Protein AF-A0A9P6PF21-F1 (afdb_monomer)

Mean predicted aligned error: 8.58 Å

Solvent-accessible surface area (backbone atoms only — not comparable to full-atom values): 7909 Å² total; per-residue (Å²): 133,81,82,81,73,76,50,92,82,62,60,53,80,47,77,46,79,41,81,58,42,66,65,64,35,56,51,34,46,68,39,99,76,58,48,41,62,68,61,52,50,55,53,49,51,52,51,50,44,50,53,44,65,74,36,91,65,36,43,72,35,35,31,36,41,38,80,97,49,69,46,73,30,31,67,68,53,80,73,59,48,66,70,49,58,69,64,50,69,79,65,66,54,93,92,49,63,64,68,52,53,56,54,50,55,41,36,53,52,43,47,52,49,55,64,69,69,60,74,69,65,78,60,70,72,74,77,66,87,133

Nearest PDB structures (foldseek):
  7zs9-assembly1_4  TM=8.760E-01  e=2.064E-07  Saccharomyces cerevisiae
  5o85-assembly2_C  TM=8.658E-01  e=1.063E-06  Homo sapiens
  7zsa-assembly1_4  TM=7.989E-01  e=1.918E-06  Saccharomyces cerevisiae
  6o9m-assembly1_4  TM=7.760E-01  e=1.796E-06  Homo sapiens
  8byq-assembly1_5  TM=8.562E-01  e=8.113E-06  Homo sapiens

Secondary structure (DSSP, 8-state):
-------TT---EEEEEEE--HHHHHHHTTSSS---HHHHHHHHHHHHHHHHHH-TT-EEEEEEEETTEEEEEESPPHHHHHHHHHHHHHH--TTS-HHHHHHHHHHHHHHHHHHHS---GGGTTSSS--

Radius of gyration: 18.4 Å; Cα contacts (8 Å, |Δi|>4): 105; chains: 1; bounding box: 53×44×53 Å

Foldseek 3Di:
DPPPPCDLPNAAEAEAEAEPEVVVQVVQCVDPNHDHPVNVLVVVLVVVVVQCVVHVRYYYWYKYDYVPDIDTLPDDDPVVVVVCPVVLVVPDDPPDDSVSSVSSVSSVVVSVVVVVPDDPVVVVVPVDDD

pLDDT: mean 83.94, std 15.1, range [39.0, 98.06]

Structure (mmCIF, N/CA/C/O backbone):
data_AF-A0A9P6PF21-F1
#
_entry.id   AF-A0A9P6PF21-F1
#
loop_
_atom_site.group_PDB
_atom_site.id
_atom_site.type_symbol
_atom_site.label_atom_id
_atom_site.label_alt_id
_atom_site.label_comp_id
_atom_site.label_asym_id
_atom_site.label_entity_id
_atom_site.label_seq_id
_atom_site.pdbx_PDB_ins_code
_atom_site.Cartn_x
_atom_site.Cartn_y
_atom_site.Cartn_z
_atom_site.occupancy
_atom_site.B_iso_or_equiv
_atom_site.auth_seq_id
_atom_site.auth_comp_id
_atom_site.auth_asym_id
_atom_site.auth_atom_id
_atom_site.pdbx_PDB_model_num
ATOM 1 N N . MET A 1 1 ? 6.192 -25.630 28.167 1.00 45.25 1 MET A N 1
ATOM 2 C CA . MET A 1 1 ? 5.654 -24.879 27.015 1.00 45.25 1 MET A CA 1
ATOM 3 C C . MET A 1 1 ? 4.787 -23.776 27.587 1.00 45.25 1 MET A C 1
ATOM 5 O O . MET A 1 1 ? 3.908 -24.094 28.369 1.00 45.25 1 MET A O 1
ATOM 9 N N . LYS A 1 2 ? 5.120 -22.504 27.347 1.00 49.34 2 LYS A N 1
ATOM 10 C CA . LYS A 1 2 ? 4.289 -21.381 27.793 1.00 49.34 2 LYS A CA 1
ATOM 11 C C . LYS A 1 2 ? 3.188 -21.236 26.752 1.00 49.34 2 LYS A C 1
ATOM 13 O O . LYS A 1 2 ? 3.509 -20.935 25.605 1.00 49.34 2 LYS A O 1
ATOM 18 N N . ASP A 1 3 ? 1.950 -21.520 27.132 1.00 52.91 3 ASP A N 1
ATOM 19 C CA . ASP A 1 3 ? 0.803 -21.295 26.263 1.00 52.91 3 ASP A CA 1
ATOM 20 C C . ASP A 1 3 ? 0.771 -19.809 25.911 1.00 52.91 3 ASP A C 1
ATOM 22 O O . ASP A 1 3 ? 0.616 -18.942 26.773 1.00 52.91 3 ASP A O 1
ATOM 26 N N . MET A 1 4 ? 1.020 -19.508 24.638 1.00 59.12 4 MET A N 1
ATOM 27 C CA . MET A 1 4 ? 0.827 -18.177 24.085 1.00 59.12 4 MET A CA 1
ATOM 28 C C . MET A 1 4 ? -0.682 -18.004 23.926 1.00 59.12 4 MET A C 1
ATOM 30 O O . MET A 1 4 ? -1.229 -18.199 22.844 1.00 59.12 4 MET A O 1
ATOM 34 N N . SER A 1 5 ? -1.376 -17.719 25.026 1.00 56.66 5 SER A N 1
ATOM 35 C CA . SER A 1 5 ? -2.753 -17.251 24.960 1.00 56.66 5 SER A CA 1
ATOM 36 C C . SER A 1 5 ? -2.703 -15.869 24.319 1.00 56.66 5 SER A C 1
ATOM 38 O O . SER A 1 5 ? -2.456 -14.883 25.010 1.00 56.66 5 SER A O 1
ATOM 40 N N . THR A 1 6 ? -2.851 -15.792 22.997 1.00 58.00 6 THR A N 1
ATOM 41 C CA . THR A 1 6 ? -3.125 -14.516 22.340 1.00 58.00 6 THR A CA 1
ATOM 42 C C . THR A 1 6 ? -4.444 -14.030 22.912 1.00 58.00 6 THR A C 1
ATOM 44 O O . THR A 1 6 ? -5.485 -14.642 22.652 1.00 58.00 6 THR A O 1
ATOM 47 N N . SER A 1 7 ? -4.398 -13.008 23.761 1.00 62.84 7 SER A N 1
ATOM 48 C CA . SER A 1 7 ? -5.618 -12.430 24.307 1.00 62.84 7 SER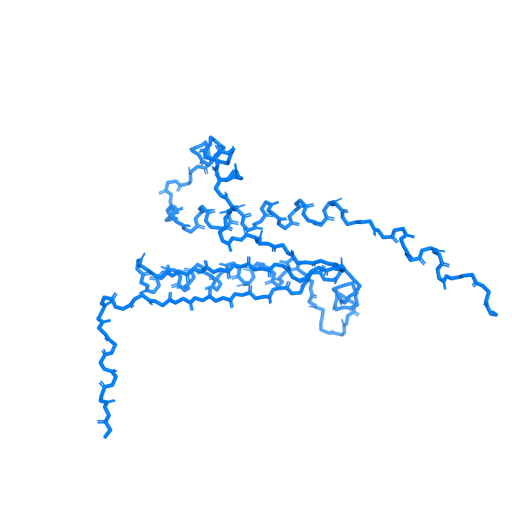 A CA 1
ATOM 49 C C . SER A 1 7 ? -6.433 -11.855 23.140 1.00 62.84 7 SER A C 1
ATOM 51 O O . SER A 1 7 ? -5.865 -11.433 22.125 1.00 62.84 7 SER A O 1
ATOM 53 N N . GLU A 1 8 ? -7.767 -11.862 23.215 1.00 61.81 8 GLU A N 1
ATOM 54 C CA . GLU A 1 8 ? -8.577 -11.224 22.163 1.00 61.81 8 GLU A CA 1
ATOM 55 C C . GLU A 1 8 ? -8.192 -9.740 21.985 1.00 61.81 8 GLU A C 1
ATOM 57 O O . GLU A 1 8 ? -8.220 -9.241 20.857 1.00 61.81 8 GLU A O 1
ATOM 62 N N . ASP A 1 9 ? -7.672 -9.116 23.048 1.00 65.31 9 ASP A N 1
ATOM 63 C CA . ASP A 1 9 ? -7.129 -7.755 23.103 1.00 65.31 9 ASP A CA 1
ATOM 64 C C . ASP A 1 9 ? -5.735 -7.568 22.472 1.00 65.31 9 ASP A C 1
ATOM 66 O O . ASP A 1 9 ? -5.326 -6.427 22.232 1.00 65.31 9 ASP A O 1
ATOM 70 N N . ASP A 1 10 ? -4.996 -8.631 22.138 1.00 78.69 10 ASP A N 1
ATOM 71 C CA . ASP A 1 10 ? -3.666 -8.489 21.537 1.00 78.69 10 ASP A CA 1
ATOM 72 C C . ASP A 1 10 ? -3.790 -7.970 20.092 1.00 78.69 10 ASP A C 1
ATOM 74 O O . ASP A 1 10 ? -4.345 -8.640 19.208 1.00 78.69 10 ASP A O 1
ATOM 78 N N . SER A 1 11 ? -3.272 -6.760 19.847 1.00 83.44 11 SER A N 1
ATOM 79 C CA . SER A 1 11 ? -3.211 -6.145 18.515 1.00 83.44 11 SER A CA 1
ATOM 80 C C . SER A 1 11 ? -2.117 -6.773 17.656 1.00 83.44 11 SER A C 1
ATOM 82 O O . SER A 1 11 ? -0.973 -6.864 18.110 1.00 83.44 11 SER A O 1
ATOM 84 N N . ASN A 1 12 ? -2.405 -7.078 16.388 1.00 92.25 12 ASN A N 1
ATOM 85 C CA . ASN A 1 12 ? -1.376 -7.512 15.441 1.00 92.25 12 ASN A CA 1
ATOM 86 C C . ASN A 1 12 ? -0.804 -6.332 14.651 1.00 92.25 12 ASN A C 1
ATOM 88 O O . ASN A 1 12 ? -1.537 -5.441 14.217 1.00 92.25 12 ASN A O 1
ATOM 92 N N . LEU A 1 13 ? 0.506 -6.359 14.406 1.00 95.25 13 LEU A N 1
ATOM 93 C CA . LEU A 1 13 ? 1.197 -5.409 13.538 1.00 95.25 13 LEU A CA 1
ATOM 94 C C . LEU A 1 13 ? 1.603 -6.096 12.232 1.00 95.25 13 LEU A C 1
ATOM 96 O O . LEU A 1 13 ? 2.359 -7.064 12.252 1.00 95.25 13 LEU A O 1
ATOM 100 N N . LEU A 1 14 ? 1.142 -5.556 11.106 1.00 96.69 14 LEU A N 1
ATOM 101 C CA . LEU A 1 14 ? 1.584 -5.935 9.766 1.00 96.69 14 LEU A CA 1
ATOM 102 C C . LEU A 1 14 ? 2.518 -4.853 9.213 1.00 96.69 14 LEU A C 1
ATOM 104 O O . LEU A 1 14 ? 2.131 -3.690 9.125 1.00 96.69 14 LEU A O 1
ATOM 108 N N . VAL A 1 15 ? 3.733 -5.232 8.820 1.00 97.94 15 VAL A N 1
ATOM 109 C CA . VAL A 1 15 ? 4.695 -4.328 8.173 1.00 97.94 15 VAL A CA 1
ATOM 110 C C . VAL A 1 15 ? 4.906 -4.785 6.735 1.00 97.94 15 VAL A C 1
ATOM 112 O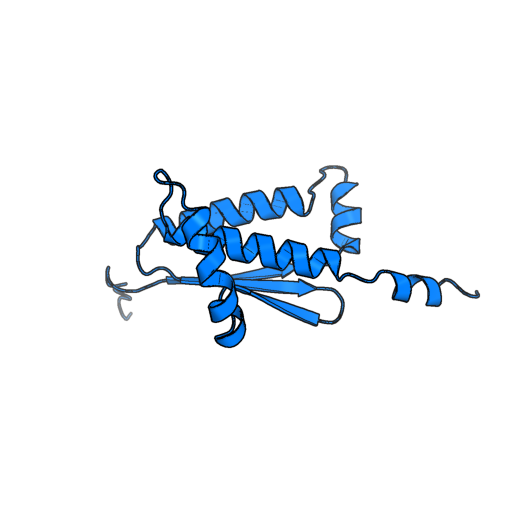 O . VAL A 1 15 ? 5.345 -5.910 6.507 1.00 97.94 15 VAL A O 1
ATOM 115 N N . LEU A 1 16 ? 4.598 -3.919 5.771 1.00 98.06 16 LEU A N 1
ATOM 116 C CA . LEU A 1 16 ? 4.831 -4.149 4.349 1.00 98.06 16 LEU A CA 1
ATOM 117 C C . LEU A 1 16 ? 5.994 -3.284 3.867 1.00 98.06 16 LEU A C 1
ATOM 119 O O . LEU A 1 16 ? 5.962 -2.062 4.007 1.00 98.06 16 LEU A O 1
ATOM 123 N N . ILE A 1 17 ? 6.987 -3.924 3.253 1.00 97.94 17 ILE A N 1
ATOM 124 C CA . ILE A 1 17 ? 8.038 -3.254 2.484 1.00 97.94 17 ILE A CA 1
ATOM 125 C C . ILE A 1 17 ? 7.750 -3.539 1.013 1.00 97.94 17 ILE A C 1
ATOM 127 O O . ILE A 1 17 ? 7.765 -4.692 0.588 1.00 97.94 17 ILE A O 1
ATOM 131 N N . ILE A 1 18 ? 7.431 -2.493 0.262 1.00 97.38 18 ILE A N 1
ATOM 132 C CA . ILE A 1 18 ? 6.979 -2.569 -1.125 1.00 97.38 18 ILE A CA 1
ATOM 133 C C . ILE A 1 18 ? 8.114 -2.065 -2.004 1.00 97.38 18 ILE A C 1
ATOM 135 O O . ILE A 1 18 ? 8.463 -0.889 -1.932 1.00 97.38 18 ILE A O 1
ATOM 139 N N . ASP A 1 19 ? 8.685 -2.936 -2.831 1.00 96.38 19 ASP A N 1
ATOM 140 C CA . ASP A 1 19 ? 9.612 -2.503 -3.876 1.00 96.38 19 ASP A CA 1
ATOM 141 C C . ASP A 1 19 ? 8.851 -1.640 -4.894 1.00 96.38 19 ASP A C 1
ATOM 143 O O . ASP A 1 19 ? 7.825 -2.059 -5.432 1.00 96.38 19 ASP A O 1
ATOM 147 N N . THR A 1 20 ? 9.328 -0.422 -5.136 1.00 96.06 20 THR A N 1
ATOM 148 C CA . THR A 1 20 ? 8.770 0.522 -6.113 1.00 96.06 20 THR A CA 1
ATOM 149 C C . THR A 1 20 ? 9.782 0.887 -7.195 1.00 96.06 20 THR A C 1
ATOM 151 O O . THR A 1 20 ? 9.669 1.943 -7.819 1.00 96.06 20 THR A O 1
ATOM 154 N N . ASN A 1 21 ? 10.772 0.026 -7.441 1.00 93.50 21 ASN A N 1
ATOM 155 C CA . ASN A 1 21 ? 11.738 0.194 -8.515 1.00 93.50 21 ASN A CA 1
ATOM 156 C C . ASN A 1 21 ? 11.043 0.132 -9.895 1.00 93.50 21 ASN A C 1
ATOM 158 O O . ASN A 1 21 ? 10.596 -0.943 -10.313 1.00 93.50 21 ASN A 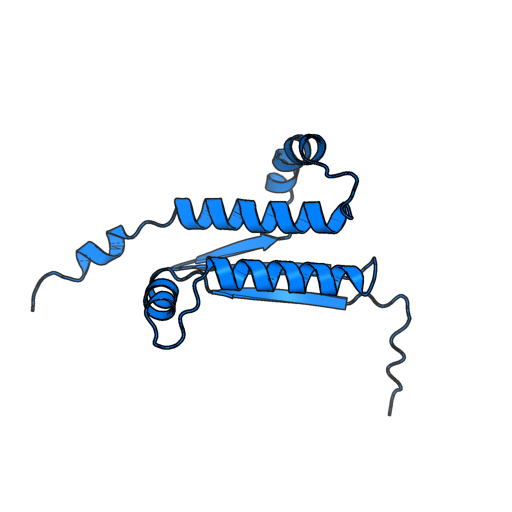O 1
ATOM 162 N N . PRO A 1 22 ? 10.978 1.247 -10.651 1.00 91.25 22 PRO A N 1
ATOM 163 C CA . PRO A 1 22 ? 10.252 1.295 -11.916 1.00 91.25 22 PRO A CA 1
ATOM 164 C C . PRO A 1 22 ? 10.841 0.359 -12.980 1.00 91.25 22 PRO A C 1
ATOM 166 O O . PRO A 1 22 ? 10.111 -0.063 -13.872 1.00 91.25 22 PRO A O 1
ATOM 169 N N . PHE A 1 23 ? 12.125 -0.005 -12.892 1.00 89.62 23 PHE A N 1
ATOM 170 C CA . PHE A 1 23 ? 12.783 -0.881 -13.869 1.00 89.62 23 PHE A CA 1
ATOM 171 C C . PHE A 1 23 ? 12.321 -2.327 -13.723 1.00 89.62 23 PHE A C 1
ATOM 173 O O . PHE A 1 23 ? 11.868 -2.929 -14.695 1.00 89.62 23 PHE A O 1
ATOM 180 N N . VAL A 1 24 ? 12.337 -2.840 -12.491 1.00 93.38 24 VAL A N 1
ATOM 181 C CA . VAL A 1 24 ? 11.859 -4.194 -12.175 1.00 93.38 24 VAL A CA 1
ATOM 182 C C . VAL A 1 24 ? 10.383 -4.327 -12.545 1.00 93.38 24 VAL A C 1
ATOM 184 O O . VAL A 1 24 ? 9.976 -5.296 -13.186 1.00 93.38 24 VAL A O 1
ATOM 187 N N . TRP A 1 25 ? 9.575 -3.315 -12.220 1.00 95.00 25 TRP A N 1
ATOM 188 C CA . TRP A 1 25 ? 8.152 -3.327 -12.547 1.00 95.00 25 TRP A CA 1
ATOM 189 C C . TRP A 1 25 ? 7.861 -3.164 -14.044 1.00 95.00 25 TRP A C 1
ATOM 191 O O . TRP A 1 25 ? 6.894 -3.750 -14.535 1.00 95.00 25 TRP A O 1
ATOM 201 N N . ALA A 1 26 ? 8.696 -2.440 -14.795 1.00 93.50 26 ALA A N 1
ATOM 202 C CA . ALA A 1 26 ? 8.577 -2.348 -16.251 1.00 93.50 26 ALA A CA 1
ATOM 203 C C . ALA A 1 26 ? 8.915 -3.673 -16.954 1.00 93.50 26 ALA A C 1
ATOM 205 O O . ALA A 1 26 ? 8.300 -3.995 -17.973 1.00 93.50 26 ALA A O 1
ATOM 206 N N . GLU A 1 27 ? 9.873 -4.439 -16.428 1.00 94.62 27 GLU A N 1
ATOM 207 C CA . GLU A 1 27 ? 10.188 -5.789 -16.910 1.00 94.62 27 GLU A CA 1
ATOM 208 C C . GLU A 1 27 ? 9.087 -6.786 -16.536 1.00 94.62 27 GLU A C 1
ATOM 210 O O . GLU A 1 27 ? 8.603 -7.517 -17.402 1.00 94.62 27 GLU A O 1
ATOM 215 N N . SER A 1 28 ? 8.615 -6.753 -15.286 1.00 96.00 28 SER A N 1
ATOM 216 C CA . SER A 1 28 ? 7.510 -7.592 -14.798 1.00 96.00 28 SER A CA 1
ATOM 217 C C . SER A 1 28 ? 6.232 -7.406 -15.621 1.00 96.00 28 SER A C 1
ATOM 219 O O . SER A 1 28 ? 5.561 -8.377 -15.974 1.00 96.00 28 SER A O 1
ATOM 221 N N . ALA A 1 29 ? 5.922 -6.171 -16.022 1.00 95.00 29 ALA A N 1
ATOM 222 C CA . ALA A 1 29 ? 4.771 -5.878 -16.875 1.00 95.00 29 ALA A CA 1
ATOM 223 C C . ALA A 1 29 ? 4.879 -6.464 -18.301 1.00 95.00 29 ALA A C 1
ATOM 225 O O . ALA A 1 29 ? 3.866 -6.563 -18.991 1.00 95.00 29 ALA A O 1
ATOM 226 N N . LYS A 1 30 ? 6.080 -6.851 -18.753 1.00 95.44 30 LYS A N 1
ATOM 227 C CA . LYS A 1 30 ? 6.345 -7.441 -20.081 1.00 95.44 30 LYS A CA 1
ATOM 228 C C . LYS A 1 30 ? 6.611 -8.950 -20.030 1.00 95.44 30 LYS A C 1
ATOM 230 O O . LYS A 1 30 ? 6.878 -9.550 -21.070 1.00 95.44 30 LYS A O 1
ATOM 235 N N . ALA A 1 31 ? 6.586 -9.555 -18.845 1.00 95.38 31 ALA A N 1
ATOM 236 C CA . ALA A 1 31 ? 6.832 -10.980 -18.670 1.00 95.38 31 ALA A CA 1
ATOM 237 C C . ALA A 1 31 ? 5.723 -11.839 -19.307 1.00 95.38 31 ALA A C 1
ATOM 239 O O . ALA A 1 31 ? 4.629 -11.363 -19.604 1.00 95.38 31 ALA A O 1
ATOM 240 N N . ALA A 1 32 ? 5.994 -13.139 -19.479 1.00 96.12 32 ALA A N 1
ATOM 241 C CA . ALA A 1 32 ? 5.020 -14.091 -20.0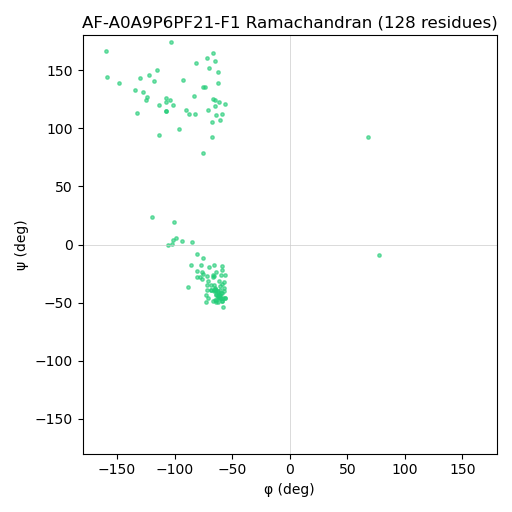25 1.00 96.12 32 ALA A CA 1
ATOM 242 C C . ALA A 1 32 ? 3.726 -14.167 -19.192 1.00 96.12 32 ALA A C 1
ATOM 244 O O . ALA A 1 32 ? 2.643 -14.346 -19.744 1.00 96.12 32 ALA A O 1
ATOM 245 N N . VAL A 1 33 ? 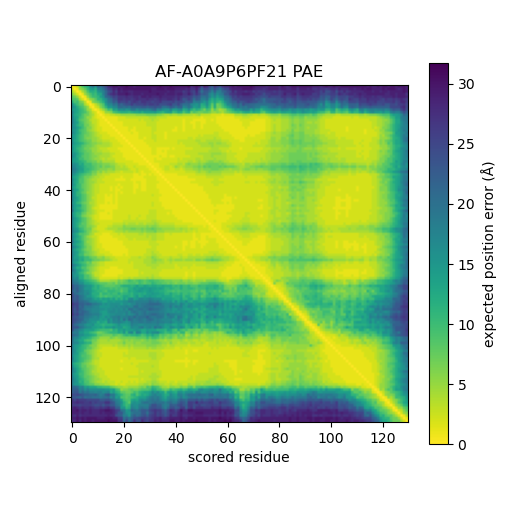3.848 -14.005 -17.870 1.00 95.25 33 VAL A N 1
ATOM 246 C CA . VAL A 1 33 ? 2.729 -13.771 -16.951 1.00 95.25 33 VAL A CA 1
ATOM 247 C C . VAL A 1 33 ? 2.903 -12.355 -16.397 1.00 95.25 33 VAL A C 1
ATOM 249 O O . VAL A 1 33 ? 3.681 -12.171 -15.460 1.00 95.25 33 VAL A O 1
ATOM 252 N N . PRO A 1 34 ? 2.268 -11.344 -17.009 1.00 94.69 34 PRO A N 1
ATOM 253 C CA . PRO A 1 34 ? 2.520 -9.956 -16.661 1.00 94.69 34 PRO A CA 1
ATOM 254 C C . PRO A 1 34 ? 1.895 -9.605 -15.310 1.00 94.69 34 PRO A C 1
ATOM 256 O O . PRO A 1 34 ? 0.735 -9.922 -15.043 1.00 94.69 34 PRO A O 1
ATOM 259 N N . LEU A 1 35 ? 2.655 -8.892 -14.482 1.00 96.31 35 LEU A N 1
ATOM 260 C CA . LEU A 1 35 ? 2.154 -8.260 -13.264 1.00 96.31 35 LEU A CA 1
ATOM 261 C C . LEU A 1 35 ? 2.662 -6.822 -13.215 1.00 96.31 35 LEU A C 1
ATOM 263 O O . LEU A 1 35 ? 3.866 -6.583 -13.092 1.00 96.31 35 LEU A O 1
ATOM 267 N N . SER A 1 36 ? 1.738 -5.870 -13.324 1.00 96.19 36 SER A N 1
ATOM 268 C CA . SER A 1 36 ? 2.050 -4.451 -13.188 1.00 96.19 36 SER A CA 1
ATOM 269 C C . SER A 1 36 ? 2.124 -4.048 -11.712 1.00 96.19 36 SER A C 1
ATOM 271 O O . SER A 1 36 ? 1.499 -4.675 -10.852 1.00 96.19 36 SER A O 1
ATOM 273 N N . LEU A 1 37 ? 2.856 -2.968 -11.416 1.00 94.81 37 LEU A N 1
ATOM 274 C CA . LEU A 1 37 ? 2.895 -2.401 -10.065 1.00 94.81 37 LEU A CA 1
ATOM 275 C C . LEU A 1 37 ? 1.490 -1.994 -9.593 1.00 94.81 37 LEU A C 1
ATOM 277 O O . LEU A 1 37 ? 1.122 -2.257 -8.457 1.00 94.81 37 LEU A O 1
ATOM 281 N N . ASP A 1 38 ? 0.687 -1.394 -10.471 1.00 94.94 38 ASP A N 1
ATOM 282 C CA . ASP A 1 38 ? -0.683 -0.962 -10.176 1.00 94.94 38 ASP A CA 1
ATOM 283 C C . ASP A 1 38 ? -1.592 -2.146 -9.786 1.00 94.94 38 ASP A C 1
ATOM 285 O O . ASP A 1 38 ? -2.294 -2.087 -8.774 1.00 94.94 38 ASP A O 1
ATOM 289 N N . ASP A 1 39 ? -1.510 -3.272 -10.501 1.00 96.25 39 ASP A N 1
ATOM 290 C CA . ASP A 1 39 ? -2.275 -4.479 -10.161 1.00 96.25 39 ASP A CA 1
ATOM 291 C C . ASP A 1 39 ? -1.805 -5.126 -8.856 1.00 96.25 39 ASP A C 1
ATOM 293 O O . ASP A 1 39 ? -2.631 -5.569 -8.050 1.00 96.25 39 ASP A O 1
ATOM 297 N N . ALA A 1 40 ? -0.492 -5.156 -8.617 1.00 96.88 40 ALA A N 1
ATOM 298 C CA . ALA A 1 40 ? 0.064 -5.638 -7.358 1.00 96.88 40 ALA A CA 1
ATOM 299 C C . ALA A 1 40 ? -0.391 -4.762 -6.179 1.00 96.88 40 ALA A C 1
ATOM 301 O O . ALA A 1 40 ? -0.835 -5.278 -5.151 1.00 96.88 40 ALA A O 1
ATOM 302 N N . LEU A 1 41 ? -0.362 -3.436 -6.338 1.00 96.12 41 LEU A N 1
ATOM 303 C CA . LEU A 1 41 ? -0.809 -2.484 -5.323 1.00 96.12 41 LEU A CA 1
ATOM 304 C C . LEU A 1 41 ? -2.300 -2.635 -5.010 1.00 96.12 41 LEU A C 1
ATOM 306 O O . LEU A 1 41 ? -2.664 -2.632 -3.835 1.00 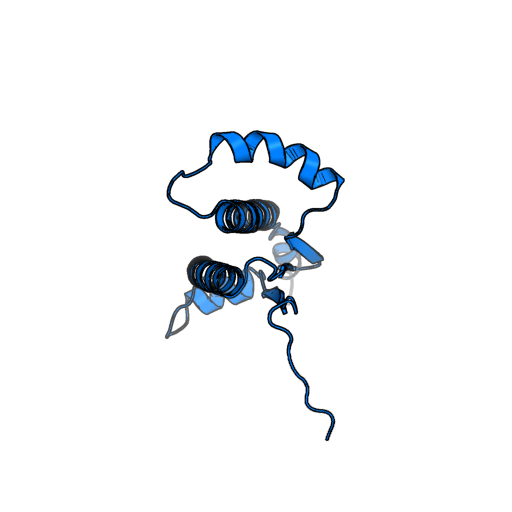96.12 41 LEU A O 1
ATOM 310 N N . ARG A 1 42 ? -3.168 -2.838 -6.011 1.00 96.19 42 ARG A N 1
ATOM 311 C CA . ARG A 1 42 ? -4.598 -3.117 -5.771 1.00 96.19 42 ARG A CA 1
ATOM 312 C C . ARG A 1 42 ? -4.799 -4.333 -4.870 1.00 96.19 42 ARG A C 1
ATOM 314 O O . ARG A 1 42 ? -5.579 -4.273 -3.920 1.00 96.19 42 ARG A O 1
ATOM 321 N N . GLN A 1 43 ? -4.080 -5.420 -5.141 1.00 97.50 43 GLN A N 1
ATOM 322 C CA . GLN A 1 43 ? -4.155 -6.641 -4.335 1.00 97.50 43 GLN A CA 1
ATOM 323 C C . GLN A 1 43 ? -3.616 -6.418 -2.917 1.00 97.50 43 GLN A C 1
ATOM 325 O O . GLN A 1 43 ? -4.232 -6.864 -1.948 1.00 97.50 43 GLN A O 1
ATOM 330 N N . LEU A 1 44 ? -2.521 -5.666 -2.776 1.00 97.31 44 LEU A N 1
ATOM 331 C CA . LEU A 1 44 ? -1.973 -5.297 -1.471 1.00 97.31 44 LEU A CA 1
ATOM 332 C C . LEU A 1 44 ? -2.945 -4.445 -0.650 1.00 97.31 44 LEU A C 1
ATOM 334 O O . LEU A 1 44 ? -3.086 -4.680 0.546 1.00 97.31 44 LEU A O 1
ATOM 338 N N . LEU A 1 45 ? -3.656 -3.498 -1.264 1.00 96.00 45 LEU A N 1
ATOM 339 C CA . LEU A 1 45 ? -4.663 -2.689 -0.569 1.00 96.00 45 LEU A CA 1
ATOM 340 C C . LEU A 1 45 ? -5.840 -3.540 -0.075 1.00 96.00 45 LEU A C 1
ATOM 342 O O . LEU A 1 45 ? -6.310 -3.348 1.048 1.00 96.00 45 LEU A O 1
ATOM 346 N N . ILE A 1 46 ? -6.283 -4.525 -0.865 1.00 96.00 46 ILE A N 1
ATOM 347 C CA . ILE A 1 46 ? -7.293 -5.502 -0.428 1.00 96.00 46 ILE A CA 1
ATOM 348 C C . ILE A 1 46 ? -6.771 -6.302 0.772 1.00 96.00 46 ILE A C 1
ATOM 350 O O . ILE A 1 46 ? -7.477 -6.439 1.770 1.00 96.00 46 ILE A O 1
ATOM 354 N N . PHE A 1 47 ? -5.529 -6.784 0.705 1.00 97.44 47 PHE A N 1
ATOM 355 C CA . PHE A 1 47 ? -4.893 -7.525 1.794 1.00 97.44 47 PHE A CA 1
ATOM 356 C C . PHE A 1 47 ? -4.758 -6.691 3.080 1.00 97.44 47 PHE A C 1
ATOM 358 O O . PHE A 1 47 ? -5.089 -7.171 4.164 1.00 97.44 47 PHE A O 1
ATOM 365 N N . ILE A 1 48 ? -4.348 -5.426 2.967 1.00 96.69 48 ILE A N 1
ATOM 366 C CA . ILE A 1 48 ? -4.270 -4.474 4.084 1.00 96.69 48 ILE A CA 1
ATOM 367 C C . ILE A 1 48 ? -5.644 -4.288 4.729 1.00 96.69 48 ILE A C 1
ATOM 369 O O . ILE A 1 48 ? -5.770 -4.396 5.949 1.00 96.69 48 ILE A O 1
ATOM 373 N N . ASN A 1 49 ? -6.682 -4.057 3.925 1.00 94.56 49 ASN A N 1
ATOM 374 C CA . ASN A 1 49 ? -8.040 -3.886 4.437 1.00 94.56 49 ASN A CA 1
ATOM 375 C C . ASN A 1 49 ? -8.562 -5.166 5.099 1.00 94.56 49 ASN A C 1
ATOM 377 O O . ASN A 1 49 ? -9.199 -5.087 6.146 1.00 94.56 49 ASN A O 1
ATOM 381 N N . ALA A 1 50 ? -8.238 -6.342 4.555 1.00 95.38 50 ALA A N 1
ATOM 382 C CA . ALA A 1 50 ? -8.567 -7.617 5.182 1.00 95.38 50 ALA A CA 1
ATOM 383 C C . ALA A 1 50 ? -7.875 -7.770 6.547 1.00 95.38 50 ALA A C 1
ATOM 385 O O . ALA A 1 50 ? -8.532 -8.120 7.524 1.00 95.38 50 ALA A O 1
ATOM 386 N N . HIS A 1 51 ? -6.583 -7.434 6.654 1.00 94.88 51 HIS A N 1
ATOM 387 C CA . HIS A 1 51 ? -5.856 -7.445 7.931 1.00 94.88 51 HIS A CA 1
ATOM 388 C C . HIS A 1 51 ? -6.479 -6.493 8.955 1.00 94.88 51 HIS A C 1
ATOM 390 O O . HIS A 1 51 ? -6.702 -6.880 10.102 1.00 94.88 51 HIS A O 1
ATOM 396 N N . LEU A 1 52 ? -6.809 -5.265 8.552 1.00 93.62 52 LEU A N 1
ATOM 397 C CA . LEU A 1 52 ? -7.467 -4.291 9.427 1.00 93.62 52 LEU A CA 1
ATOM 398 C C . LEU A 1 52 ? -8.896 -4.718 9.817 1.00 93.62 52 LEU A C 1
ATOM 400 O O . LEU A 1 52 ? -9.375 -4.330 10.878 1.00 93.62 52 LEU A O 1
ATOM 404 N N . ALA A 1 53 ? -9.574 -5.522 8.992 1.00 92.44 53 ALA A N 1
ATOM 405 C CA . ALA A 1 53 ? -10.903 -6.056 9.289 1.00 92.44 53 ALA A CA 1
ATOM 406 C C . ALA A 1 53 ? -10.891 -7.193 10.321 1.00 92.44 53 ALA A C 1
ATOM 408 O O . ALA A 1 53 ? -11.896 -7.391 11.001 1.00 92.44 53 ALA A O 1
ATOM 409 N N . LEU A 1 54 ? -9.778 -7.925 10.463 1.00 91.12 54 LEU A N 1
ATOM 410 C CA . LEU A 1 54 ? -9.682 -9.051 11.401 1.00 91.12 54 LEU A CA 1
ATOM 411 C C . LEU A 1 54 ? -9.822 -8.617 12.865 1.00 91.12 54 LEU A C 1
ATOM 413 O O . LEU A 1 54 ? -10.441 -9.329 13.652 1.00 91.12 54 LEU A O 1
ATOM 417 N N . LYS A 1 55 ? -9.243 -7.471 13.239 1.00 89.62 55 LYS A N 1
ATOM 418 C CA . LYS A 1 55 ? -9.385 -6.878 14.576 1.00 89.62 55 LYS A CA 1
ATOM 419 C C . LYS A 1 55 ? -9.320 -5.358 14.493 1.00 89.62 55 LYS A C 1
ATOM 421 O O . LYS A 1 55 ? -8.445 -4.808 13.832 1.00 89.62 55 LYS A O 1
ATOM 426 N N . TYR A 1 56 ? -10.178 -4.678 15.252 1.00 86.19 56 TYR A N 1
ATOM 427 C CA . TYR A 1 56 ? -10.270 -3.211 15.261 1.00 86.19 56 TYR A CA 1
ATOM 428 C C . TYR A 1 56 ? -8.968 -2.505 15.678 1.00 86.19 56 TYR A C 1
ATOM 430 O O . TYR A 1 56 ? -8.749 -1.352 15.310 1.00 86.19 56 TYR A O 1
ATOM 438 N N . ASN A 1 57 ? -8.116 -3.175 16.460 1.00 88.69 57 ASN A N 1
ATOM 439 C CA . ASN A 1 57 ? -6.842 -2.648 16.941 1.00 88.69 57 ASN A CA 1
ATOM 440 C C . ASN A 1 57 ? -5.636 -3.129 16.116 1.00 88.69 57 ASN A C 1
ATOM 442 O O . ASN A 1 57 ? -4.502 -2.813 16.485 1.00 88.69 57 ASN A O 1
ATOM 446 N N . ASN A 1 58 ? -5.849 -3.863 15.015 1.00 93.00 58 ASN A N 1
ATOM 447 C CA . ASN A 1 58 ? -4.768 -4.238 14.111 1.00 93.00 58 ASN A CA 1
ATOM 448 C C . ASN A 1 58 ? -4.123 -2.993 13.501 1.00 93.00 58 ASN A C 1
ATOM 450 O O . ASN A 1 58 ? -4.785 -2.025 13.123 1.00 93.00 58 ASN A O 1
ATOM 454 N N . LYS A 1 59 ? -2.798 -3.033 13.403 1.00 93.81 59 LYS A N 1
ATOM 455 C CA . LYS A 1 59 ? -1.966 -1.937 12.911 1.00 93.81 59 LYS A CA 1
ATOM 456 C C . LYS A 1 59 ? -1.269 -2.355 11.629 1.00 93.81 59 LYS A C 1
ATOM 458 O O . LYS A 1 59 ? -0.944 -3.529 11.437 1.00 93.81 59 LYS A O 1
ATOM 463 N N . VAL A 1 60 ? -1.017 -1.369 10.778 1.00 96.44 60 VAL A N 1
ATOM 464 C CA . VAL A 1 60 ? -0.295 -1.529 9.517 1.00 96.44 60 VAL A CA 1
ATOM 465 C C . VAL A 1 60 ? 0.802 -0.478 9.438 1.00 96.44 60 VAL A C 1
ATOM 467 O O . VAL A 1 60 ? 0.612 0.655 9.876 1.00 96.44 60 VAL A O 1
ATOM 470 N N . VAL A 1 61 ? 1.938 -0.861 8.873 1.00 97.31 61 VAL A N 1
ATOM 471 C CA . VAL A 1 61 ? 3.007 0.032 8.425 1.00 97.31 61 VAL A CA 1
ATOM 472 C C . VAL A 1 61 ? 3.312 -0.334 6.978 1.00 97.31 61 VAL A C 1
ATOM 474 O O . VAL A 1 61 ? 3.487 -1.510 6.672 1.00 97.31 61 VAL A O 1
ATOM 477 N N . ALA A 1 62 ? 3.370 0.656 6.094 1.00 98.00 62 ALA A N 1
ATOM 478 C CA . ALA A 1 62 ? 3.705 0.473 4.688 1.00 98.00 62 ALA A CA 1
ATOM 479 C C . ALA A 1 62 ? 4.885 1.378 4.324 1.00 98.00 62 ALA A C 1
ATOM 481 O O . ALA A 1 62 ? 4.836 2.596 4.514 1.00 98.00 62 ALA A O 1
ATOM 482 N N . ILE A 1 63 ? 5.947 0.776 3.803 1.00 98.00 63 ILE A N 1
ATOM 483 C CA . ILE A 1 63 ? 7.198 1.443 3.443 1.00 98.00 63 ILE A CA 1
ATOM 484 C C . ILE A 1 63 ? 7.475 1.139 1.977 1.00 98.00 63 ILE A C 1
ATOM 486 O O . ILE A 1 63 ? 7.507 -0.023 1.583 1.00 98.00 63 ILE A O 1
ATOM 490 N N . ALA A 1 64 ? 7.694 2.172 1.171 1.00 97.25 64 ALA A N 1
ATOM 491 C CA . ALA A 1 64 ? 8.214 2.013 -0.177 1.00 97.25 64 ALA A CA 1
ATOM 492 C C . ALA A 1 64 ? 9.739 1.904 -0.130 1.00 97.25 64 ALA A C 1
ATOM 494 O O . ALA A 1 64 ? 10.404 2.774 0.436 1.00 97.25 64 ALA A O 1
ATOM 495 N N . SER A 1 65 ? 10.281 0.865 -0.756 1.00 96.62 65 SER A N 1
ATOM 496 C CA . SER A 1 65 ? 11.690 0.746 -1.113 1.00 96.62 65 SER A CA 1
ATOM 497 C C . SER A 1 65 ? 11.834 1.196 -2.564 1.00 96.62 65 SER A C 1
ATOM 499 O O . SER A 1 65 ? 11.476 0.468 -3.484 1.00 96.62 65 SER A O 1
ATOM 501 N N . HIS A 1 66 ? 12.267 2.438 -2.761 1.00 94.56 66 HIS A N 1
ATOM 502 C CA . HIS A 1 66 ? 12.396 3.055 -4.075 1.00 94.56 66 HIS A CA 1
ATOM 503 C C . HIS A 1 66 ? 13.863 3.099 -4.518 1.00 94.56 66 HIS A C 1
ATOM 505 O O . HIS A 1 66 ? 14.785 2.782 -3.762 1.00 94.56 66 HIS A O 1
ATOM 511 N N . VAL A 1 67 ? 14.109 3.529 -5.754 1.00 91.12 67 VAL A N 1
ATOM 512 C CA . VAL A 1 67 ? 15.475 3.700 -6.251 1.00 91.12 67 VAL A CA 1
ATOM 513 C C . VAL A 1 67 ? 16.178 4.802 -5.452 1.00 91.12 67 VAL A C 1
ATOM 515 O O . VAL A 1 67 ? 15.746 5.954 -5.413 1.00 91.12 67 VAL A O 1
ATOM 518 N N . GLY A 1 68 ? 17.265 4.426 -4.777 1.00 88.12 68 GLY A N 1
ATOM 519 C CA . GLY A 1 68 ? 18.129 5.337 -4.024 1.00 88.12 68 GLY A CA 1
ATOM 520 C C . GLY A 1 68 ? 17.605 5.782 -2.655 1.00 88.12 68 GLY A C 1
ATOM 521 O O . GLY A 1 68 ? 18.364 6.392 -1.906 1.00 88.12 68 GLY A O 1
ATOM 522 N N . HIS A 1 69 ? 16.356 5.481 -2.291 1.00 92.44 69 HIS A N 1
ATOM 523 C CA . HIS A 1 69 ? 15.799 5.864 -0.992 1.00 92.44 69 HIS A CA 1
ATOM 524 C C . HIS A 1 69 ? 14.584 5.015 -0.596 1.00 92.44 69 HIS A C 1
ATOM 526 O O . HIS A 1 69 ? 14.007 4.293 -1.400 1.00 92.44 69 HIS A O 1
ATOM 532 N N . SER A 1 70 ? 14.176 5.093 0.671 1.00 94.31 70 SER A N 1
ATOM 533 C CA . SER A 1 70 ? 12.926 4.496 1.155 1.00 94.31 70 SER A CA 1
ATOM 534 C C . SER A 1 70 ? 12.043 5.564 1.786 1.00 94.31 70 SER A C 1
ATOM 536 O O . SER A 1 70 ? 12.552 6.510 2.389 1.00 94.31 70 SER A O 1
ATOM 538 N N . LYS A 1 71 ? 10.724 5.426 1.645 1.00 94.12 71 LYS A N 1
ATOM 539 C CA . LYS A 1 71 ? 9.742 6.423 2.098 1.00 94.12 71 LYS A CA 1
ATOM 540 C C . LYS A 1 71 ? 8.603 5.719 2.823 1.00 94.12 71 LYS A C 1
ATOM 542 O O . LYS A 1 71 ? 8.066 4.727 2.331 1.00 94.12 71 LYS A O 1
ATOM 547 N N . PHE A 1 72 ? 8.221 6.226 3.992 1.00 95.94 72 PHE A N 1
ATOM 548 C CA . PHE A 1 72 ? 6.994 5.775 4.642 1.00 95.94 72 PHE A CA 1
ATOM 549 C C . PHE A 1 72 ? 5.795 6.203 3.792 1.00 95.94 72 PHE A C 1
ATOM 551 O O . PHE A 1 72 ? 5.629 7.381 3.461 1.00 95.94 72 PHE A O 1
ATOM 558 N N . LEU A 1 73 ? 4.974 5.220 3.436 1.00 95.75 73 LEU A N 1
ATOM 559 C CA . LEU A 1 73 ? 3.664 5.428 2.825 1.00 95.75 73 LEU A CA 1
ATOM 560 C C . LEU A 1 73 ? 2.601 5.575 3.917 1.00 95.75 73 LEU A C 1
ATOM 562 O O . LEU A 1 73 ? 1.676 6.367 3.778 1.00 95.75 73 LEU A O 1
ATOM 566 N N . TYR A 1 74 ? 2.761 4.819 5.008 1.00 96.06 74 TYR A N 1
ATOM 567 C CA . TYR A 1 74 ? 1.940 4.888 6.211 1.00 96.06 74 TYR A CA 1
ATOM 568 C C . TYR A 1 74 ? 2.697 4.294 7.421 1.00 96.06 74 TYR A C 1
ATOM 570 O O . TYR A 1 74 ? 3.377 3.277 7.253 1.00 96.06 74 TYR A O 1
ATOM 578 N N . PRO A 1 75 ? 2.555 4.834 8.648 1.00 93.88 75 PRO A N 1
ATOM 579 C CA . PRO A 1 75 ? 1.851 6.071 8.990 1.00 93.88 75 PRO A CA 1
ATOM 580 C C . PRO A 1 75 ? 2.618 7.315 8.523 1.00 93.88 75 PRO A C 1
ATOM 582 O O . PRO A 1 75 ? 3.818 7.257 8.263 1.00 93.88 75 PRO A O 1
ATOM 585 N N . LEU A 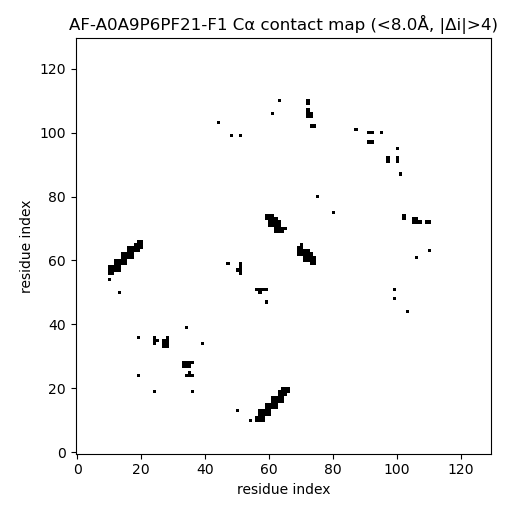1 76 ? 1.913 8.442 8.423 1.00 86.31 76 LEU A N 1
ATOM 586 C CA . LEU A 1 76 ? 2.529 9.741 8.149 1.00 86.31 76 LEU A CA 1
ATOM 587 C C . LEU A 1 76 ? 3.339 10.236 9.348 1.00 86.31 76 LEU A C 1
ATOM 589 O O . LEU A 1 76 ? 3.007 9.947 10.503 1.00 86.31 76 LEU A O 1
ATOM 593 N N . SER A 1 77 ? 4.364 11.045 9.079 1.00 84.06 77 SER A N 1
ATOM 594 C CA . SER A 1 77 ? 4.998 11.827 10.140 1.00 84.06 77 SER A CA 1
ATOM 595 C C . SER A 1 77 ? 4.013 12.853 10.722 1.00 84.06 77 SER A C 1
ATOM 597 O O . SER A 1 77 ? 3.038 13.249 10.078 1.00 84.06 77 SER A O 1
ATOM 599 N N . ASN A 1 78 ? 4.268 13.313 11.950 1.00 76.94 78 ASN A N 1
ATOM 600 C CA . ASN A 1 78 ? 3.389 14.269 12.638 1.00 76.94 78 ASN A CA 1
ATOM 601 C C . ASN A 1 78 ? 3.177 15.577 11.852 1.00 76.94 78 ASN A C 1
ATOM 603 O O . ASN A 1 78 ? 2.105 16.173 11.941 1.00 76.94 78 ASN A O 1
ATOM 607 N N . GLU A 1 79 ? 4.181 16.018 11.091 1.00 76.12 79 GLU A N 1
ATOM 608 C CA . GLU A 1 79 ? 4.102 17.215 10.248 1.00 76.12 79 GLU A CA 1
ATOM 609 C C . GLU A 1 79 ? 3.216 16.974 9.014 1.00 76.12 79 GLU A C 1
ATOM 611 O O . GLU A 1 79 ? 2.339 17.778 8.705 1.00 76.12 79 GLU A O 1
ATOM 616 N N . GLU A 1 80 ? 3.368 15.825 8.352 1.00 77.44 80 GLU A N 1
ATOM 617 C CA . GLU A 1 80 ? 2.582 15.459 7.165 1.00 77.44 80 GLU A CA 1
ATOM 618 C C . GLU A 1 80 ? 1.104 15.211 7.508 1.00 77.44 80 GLU A C 1
ATOM 620 O O . GLU A 1 80 ? 0.211 15.656 6.783 1.00 77.44 80 GLU A O 1
ATOM 625 N N . ALA A 1 81 ? 0.834 14.580 8.656 1.00 73.19 81 ALA A N 1
ATOM 626 C CA . ALA A 1 81 ? -0.521 14.276 9.116 1.00 73.19 81 ALA A CA 1
ATOM 627 C C . ALA A 1 81 ? -1.386 15.534 9.333 1.00 73.19 81 ALA A C 1
ATOM 629 O O . ALA A 1 81 ? -2.604 15.500 9.139 1.00 73.19 81 ALA A O 1
ATOM 630 N N . ARG A 1 82 ? -0.776 16.665 9.717 1.00 71.44 82 ARG A N 1
ATOM 631 C CA . ARG A 1 82 ? -1.491 17.936 9.940 1.00 71.44 82 ARG A CA 1
ATOM 632 C C . ARG A 1 82 ? -2.082 18.506 8.652 1.00 71.44 82 ARG A C 1
ATOM 634 O O . ARG A 1 82 ? -3.182 19.053 8.688 1.00 71.44 82 ARG A O 1
ATOM 641 N N . ASN A 1 83 ? -1.404 18.320 7.522 1.00 69.00 83 ASN A N 1
ATOM 642 C CA . ASN A 1 83 ? -1.838 18.842 6.225 1.00 69.00 83 ASN A CA 1
ATOM 643 C C . ASN A 1 83 ? -2.920 17.967 5.566 1.00 69.00 83 ASN A C 1
ATOM 645 O O . ASN A 1 83 ? -3.765 18.475 4.829 1.00 69.00 83 ASN A O 1
ATOM 649 N N . THR A 1 84 ? -2.947 16.662 5.856 1.00 66.81 84 THR A N 1
ATOM 650 C CA . THR A 1 84 ? -3.856 15.692 5.212 1.00 66.81 84 THR A CA 1
ATOM 651 C C . THR A 1 84 ? -5.241 15.577 5.855 1.00 66.81 84 THR A C 1
ATOM 653 O O . THR A 1 84 ? -6.176 15.077 5.230 1.00 66.81 84 THR A O 1
ATOM 656 N N . ASN A 1 85 ? -5.417 16.042 7.096 1.00 64.38 85 ASN A N 1
ATOM 657 C CA . ASN A 1 85 ? -6.685 15.874 7.819 1.00 64.38 85 ASN A CA 1
ATOM 658 C C . ASN A 1 85 ? -7.856 16.665 7.203 1.00 64.38 85 ASN A C 1
ATOM 660 O O . ASN A 1 85 ? -9.004 16.238 7.310 1.00 64.38 85 ASN A O 1
ATOM 664 N N . SER A 1 86 ? -7.579 17.785 6.527 1.00 61.41 86 SER A N 1
ATOM 665 C CA . SER A 1 86 ? -8.610 18.631 5.904 1.00 61.41 86 SER A CA 1
ATOM 666 C C . SER A 1 86 ? -9.227 17.984 4.654 1.00 61.41 86 SER A C 1
ATOM 668 O O . SER A 1 86 ? -10.440 18.016 4.451 1.00 61.41 86 SER A O 1
ATOM 670 N N . SER A 1 87 ? -8.411 17.318 3.835 1.00 63.84 87 SER A N 1
ATOM 671 C CA . SER A 1 87 ? -8.836 16.687 2.579 1.00 63.84 87 SER A CA 1
ATOM 672 C C . SER A 1 87 ? -9.556 15.348 2.778 1.00 63.84 87 SER A C 1
ATOM 674 O O . SER A 1 87 ? -10.427 15.003 1.976 1.00 63.84 87 SER A O 1
ATOM 676 N N . TYR A 1 88 ? -9.258 14.617 3.858 1.00 64.69 88 TYR A N 1
ATOM 677 C CA . TYR A 1 88 ? -9.920 13.348 4.189 1.00 64.69 88 TYR A CA 1
ATOM 678 C C . TYR A 1 88 ? -11.409 13.516 4.537 1.00 64.69 88 TYR A C 1
ATOM 680 O O . TYR A 1 88 ? -12.249 12.719 4.115 1.00 64.69 88 TYR A O 1
ATOM 688 N N . VAL A 1 89 ? -11.772 14.578 5.269 1.00 63.12 89 VAL A N 1
ATOM 689 C CA . VAL A 1 89 ? -13.164 14.807 5.699 1.00 63.12 89 VAL A CA 1
ATOM 690 C C . VAL A 1 89 ? -14.110 14.957 4.504 1.00 63.12 89 VAL A C 1
ATOM 692 O O . VA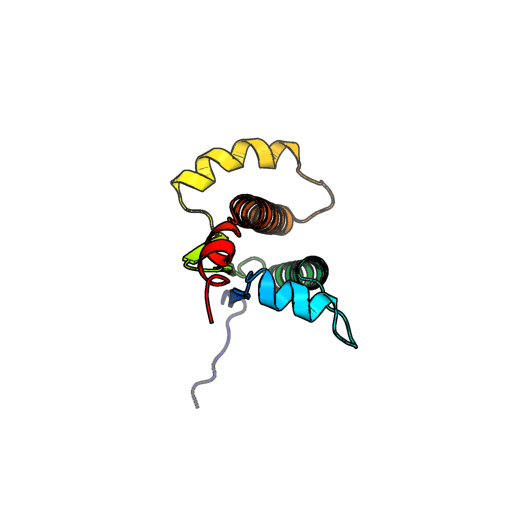L A 1 89 ? -15.224 14.441 4.557 1.00 63.12 89 VAL A O 1
ATOM 695 N N . SER A 1 90 ? -13.649 15.576 3.416 1.00 64.88 90 SER A N 1
ATOM 696 C CA . SER A 1 90 ? -14.443 15.817 2.204 1.00 64.88 90 SER A CA 1
ATOM 697 C C . SER A 1 90 ? -14.624 14.587 1.307 1.00 64.88 90 SER A C 1
ATOM 699 O O . SER A 1 90 ? -15.510 14.591 0.458 1.00 64.88 90 SER A O 1
ATOM 701 N N . ARG A 1 91 ? -13.803 13.538 1.463 1.00 69.38 91 ARG A N 1
ATOM 702 C CA . ARG A 1 91 ? -13.847 12.325 0.620 1.00 69.38 91 ARG A CA 1
ATOM 703 C C . ARG A 1 91 ? -14.522 11.132 1.289 1.00 69.38 91 ARG A C 1
ATOM 705 O O . ARG A 1 91 ? -14.585 10.066 0.681 1.00 69.38 91 ARG A O 1
ATOM 712 N N . ARG A 1 92 ? -15.011 11.278 2.524 1.00 72.12 92 ARG A N 1
ATOM 713 C CA . ARG A 1 92 ? -15.561 10.162 3.305 1.00 72.12 92 ARG A CA 1
ATOM 714 C C . ARG A 1 92 ? -16.691 9.447 2.560 1.00 72.12 92 ARG A C 1
ATOM 716 O O . ARG A 1 92 ? -17.723 10.043 2.259 1.00 72.12 92 ARG A O 1
ATOM 723 N N . ASN A 1 93 ? -16.511 8.153 2.321 1.00 77.50 93 ASN A N 1
ATOM 724 C CA . ASN A 1 93 ? -17.547 7.282 1.792 1.00 77.50 93 ASN A CA 1
ATOM 725 C C . ASN A 1 93 ? -18.329 6.680 2.965 1.00 77.50 93 ASN A C 1
ATOM 727 O O . ASN A 1 93 ? -17.774 5.922 3.758 1.00 77.50 93 ASN A O 1
ATOM 731 N N . ALA A 1 94 ? -19.620 7.005 3.070 1.00 77.88 94 ALA A N 1
ATOM 732 C CA . ALA A 1 94 ? -20.482 6.527 4.155 1.00 77.88 94 ALA A CA 1
ATOM 733 C C . ALA A 1 94 ? -20.585 4.991 4.226 1.00 77.88 94 ALA A C 1
ATOM 735 O O . ALA A 1 94 ? -20.879 4.449 5.288 1.00 77.88 94 ALA A O 1
ATOM 736 N N . ASN A 1 95 ? -20.309 4.297 3.118 1.00 81.38 95 ASN A N 1
ATOM 737 C CA . ASN A 1 95 ? -20.381 2.842 3.024 1.00 81.38 95 ASN A CA 1
ATOM 738 C C . ASN A 1 95 ? -19.036 2.146 3.291 1.00 81.38 95 ASN A C 1
ATOM 740 O O . ASN A 1 95 ? -18.956 0.926 3.157 1.00 81.38 95 ASN A O 1
ATOM 744 N N . MET A 1 96 ? -17.976 2.883 3.642 1.00 77.25 96 MET A N 1
ATOM 745 C CA . MET A 1 96 ? -16.654 2.313 3.905 1.00 77.25 96 MET A CA 1
ATOM 746 C C . MET A 1 96 ? -16.220 2.558 5.347 1.00 77.25 96 MET A C 1
ATOM 748 O O . MET A 1 96 ? -16.436 3.634 5.904 1.00 77.25 96 MET A O 1
ATOM 752 N N . TYR A 1 97 ? -15.577 1.559 5.958 1.00 80.88 97 TYR A N 1
ATOM 753 C CA . TYR A 1 97 ? -15.020 1.726 7.295 1.00 80.88 97 TYR A CA 1
ATOM 754 C C . TYR A 1 97 ? -13.956 2.841 7.275 1.00 80.88 97 TYR A C 1
ATOM 756 O O . TYR A 1 97 ? -12.987 2.735 6.514 1.00 80.88 97 TYR A O 1
ATOM 764 N N . PRO A 1 98 ? -14.093 3.902 8.097 1.00 82.38 98 PRO A N 1
ATOM 765 C CA . PRO A 1 98 ? -13.248 5.091 7.987 1.00 82.38 98 PRO A CA 1
ATOM 766 C C . PRO A 1 98 ? -11.748 4.800 8.096 1.00 82.38 98 PRO A C 1
ATOM 768 O O . PRO A 1 98 ? -10.952 5.392 7.378 1.00 82.38 98 PRO A O 1
ATOM 771 N N . ASN A 1 99 ? -11.339 3.859 8.949 1.00 84.81 99 ASN A N 1
ATOM 772 C CA . ASN A 1 99 ? -9.918 3.539 9.085 1.00 84.81 99 ASN A CA 1
ATOM 773 C C . ASN A 1 99 ? -9.340 2.941 7.789 1.00 84.81 99 ASN A C 1
ATOM 775 O O . ASN A 1 99 ? -8.231 3.286 7.398 1.00 84.81 99 ASN A O 1
ATOM 779 N N . PHE A 1 100 ? -10.104 2.096 7.082 1.00 86.19 100 PHE A N 1
ATOM 780 C CA . PHE A 1 100 ? -9.658 1.522 5.804 1.00 86.19 100 PHE A CA 1
ATOM 781 C C . PHE A 1 100 ? -9.476 2.615 4.762 1.00 86.19 100 PHE A C 1
ATOM 783 O O . PHE A 1 100 ? -8.479 2.623 4.043 1.00 86.19 100 PHE A O 1
ATOM 790 N N . GLN A 1 101 ? -10.420 3.559 4.717 1.00 86.81 101 GLN A N 1
ATOM 791 C CA . GLN A 1 101 ? -10.343 4.684 3.798 1.00 86.81 101 GLN A CA 1
ATOM 792 C C . GLN A 1 101 ? -9.127 5.547 4.076 1.00 86.81 101 GLN A C 1
ATOM 794 O O . GLN A 1 101 ? -8.356 5.832 3.169 1.00 86.81 101 GLN A O 1
ATOM 799 N N . PHE A 1 102 ? -8.938 5.917 5.336 1.00 88.62 102 PHE A N 1
ATOM 800 C CA . PHE A 1 102 ? -7.830 6.758 5.748 1.00 88.62 102 PHE A CA 1
ATOM 801 C C . PHE A 1 102 ? -6.475 6.130 5.405 1.00 88.62 102 PHE A C 1
ATOM 803 O O . PHE A 1 102 ? -5.637 6.785 4.790 1.00 88.62 102 PHE A O 1
ATOM 810 N N . VAL A 1 103 ? -6.277 4.853 5.748 1.00 91.94 103 VAL A N 1
ATOM 811 C CA . VAL A 1 103 ? -5.027 4.134 5.460 1.00 91.94 103 VAL A CA 1
ATOM 812 C C . VAL A 1 103 ? -4.815 3.983 3.951 1.00 91.94 103 VAL A C 1
ATOM 814 O O . VAL A 1 103 ? -3.734 4.290 3.451 1.00 91.94 103 VAL A O 1
ATOM 817 N N . THR A 1 104 ? -5.843 3.555 3.211 1.00 92.25 104 THR A N 1
ATOM 818 C CA . THR A 1 104 ? -5.754 3.328 1.759 1.00 92.25 104 THR A CA 1
ATOM 819 C C . THR A 1 104 ? -5.466 4.623 1.002 1.00 92.25 104 THR A C 1
ATOM 821 O O . THR A 1 104 ? -4.533 4.665 0.200 1.00 92.25 104 THR A O 1
ATOM 824 N N . ASP A 1 105 ? -6.218 5.690 1.284 1.00 90.56 105 ASP A N 1
ATOM 825 C CA . ASP A 1 105 ? -6.068 6.981 0.608 1.00 90.56 105 ASP A CA 1
ATOM 826 C C . ASP A 1 105 ? -4.664 7.557 0.834 1.00 90.56 105 ASP A C 1
ATOM 828 O O . ASP A 1 105 ? -4.064 8.101 -0.095 1.00 90.56 105 ASP A O 1
ATOM 832 N N . GLN A 1 106 ? -4.110 7.403 2.043 1.00 91.75 106 GLN A N 1
ATOM 833 C CA . GLN A 1 106 ? -2.749 7.850 2.340 1.00 91.75 106 GLN A CA 1
ATOM 834 C C . GLN A 1 106 ? -1.691 7.055 1.585 1.00 91.75 106 GLN A C 1
ATOM 836 O O . GLN A 1 106 ? -0.820 7.657 0.955 1.00 91.75 106 GLN A O 1
ATOM 841 N N . ILE A 1 107 ? -1.776 5.722 1.606 1.00 95.00 107 ILE A N 1
ATOM 842 C CA . ILE A 1 107 ? -0.822 4.866 0.892 1.00 95.00 107 ILE A CA 1
ATOM 843 C C . ILE A 1 107 ? -0.823 5.209 -0.602 1.00 95.00 107 ILE A C 1
ATOM 845 O O . ILE A 1 107 ? 0.243 5.404 -1.187 1.00 95.00 107 ILE A O 1
ATOM 849 N N . VAL A 1 108 ? -2.007 5.345 -1.207 1.00 94.00 108 VAL A N 1
ATOM 850 C CA . VAL A 1 108 ? -2.153 5.685 -2.630 1.00 94.00 108 VAL A CA 1
ATOM 851 C C . VAL A 1 108 ? -1.593 7.073 -2.932 1.00 94.00 108 VAL A C 1
ATOM 853 O O . VAL A 1 108 ? -0.808 7.211 -3.867 1.00 94.00 108 VAL A O 1
ATOM 856 N N . ALA A 1 109 ? -1.939 8.091 -2.139 1.00 92.31 109 ALA A N 1
ATOM 857 C CA . ALA A 1 109 ? -1.454 9.453 -2.358 1.00 92.31 109 ALA A CA 1
ATOM 858 C C . ALA A 1 109 ? 0.080 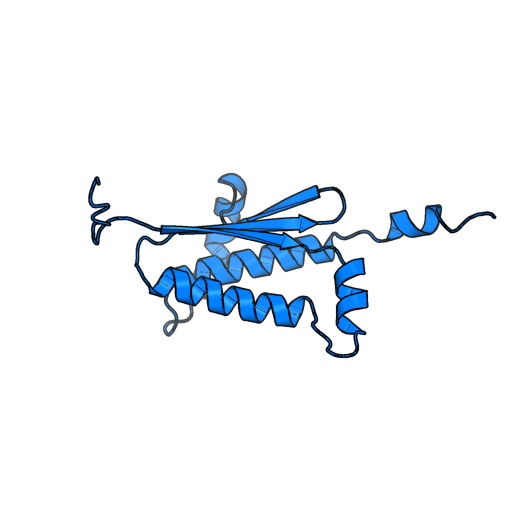9.535 -2.295 1.00 92.31 109 ALA A C 1
ATOM 860 O O . ALA A 1 109 ? 0.704 10.178 -3.138 1.00 92.31 109 ALA A O 1
ATOM 861 N N . ARG A 1 110 ? 0.701 8.838 -1.338 1.00 92.56 110 ARG A N 1
ATOM 862 C CA . ARG A 1 110 ? 2.162 8.829 -1.168 1.00 92.56 110 ARG A CA 1
ATOM 863 C C . ARG A 1 110 ? 2.880 8.048 -2.254 1.00 92.56 110 ARG A C 1
ATOM 865 O O . ARG A 1 110 ? 3.963 8.452 -2.669 1.00 92.56 110 ARG A O 1
ATOM 872 N N . LEU A 1 111 ? 2.281 6.963 -2.738 1.00 93.94 111 LEU A N 1
ATOM 873 C CA . LEU A 1 111 ? 2.791 6.253 -3.908 1.00 93.94 111 LEU A CA 1
ATOM 874 C C . LEU A 1 111 ? 2.725 7.129 -5.159 1.00 93.94 111 LEU A C 1
ATOM 876 O O . LEU A 1 111 ? 3.696 7.176 -5.904 1.00 93.94 111 LEU A O 1
ATOM 880 N N . GLN A 1 112 ? 1.624 7.851 -5.374 1.00 92.75 112 GLN A N 1
ATOM 881 C CA . GLN A 1 112 ? 1.495 8.776 -6.504 1.00 92.75 112 GLN A CA 1
ATOM 882 C C . GLN A 1 112 ? 2.549 9.885 -6.452 1.00 92.75 112 GLN A C 1
ATOM 884 O O . GLN A 1 112 ? 3.206 10.139 -7.457 1.00 92.75 112 GLN A O 1
ATOM 889 N N . GLU A 1 113 ? 2.750 10.496 -5.283 1.00 92.00 113 GLU A N 1
ATOM 890 C CA . GLU A 1 113 ? 3.797 11.496 -5.060 1.00 92.00 113 GLU A CA 1
ATOM 891 C C . GLU A 1 113 ? 5.187 10.919 -5.371 1.00 92.00 113 GLU A C 1
ATOM 893 O O . GLU A 1 113 ? 5.887 11.442 -6.235 1.00 92.00 113 GLU A O 1
ATOM 898 N N . LEU A 1 114 ? 5.542 9.786 -4.756 1.00 92.25 114 LEU A N 1
ATOM 899 C CA . LEU A 1 114 ? 6.830 9.115 -4.949 1.00 92.25 114 LEU A CA 1
ATOM 900 C C . LEU A 1 114 ? 7.104 8.782 -6.424 1.00 92.25 114 LEU A C 1
ATOM 902 O O . LEU A 1 114 ? 8.197 9.031 -6.931 1.00 92.25 114 LEU A O 1
ATOM 906 N N . LEU A 1 115 ? 6.108 8.233 -7.121 1.00 90.44 115 LEU A N 1
ATOM 907 C CA . LEU A 1 115 ? 6.239 7.865 -8.530 1.00 90.44 115 LEU A CA 1
ATOM 908 C C . LEU A 1 115 ? 6.282 9.094 -9.452 1.00 90.44 115 LEU A C 1
ATOM 910 O O . LEU A 1 115 ? 6.892 9.028 -10.516 1.00 90.44 115 LEU A O 1
ATOM 914 N N . SER A 1 116 ? 5.681 10.220 -9.054 1.00 90.19 116 SER A N 1
ATOM 915 C CA . SER A 1 116 ? 5.745 11.479 -9.812 1.00 90.19 116 SER A CA 1
ATOM 916 C C . SER A 1 116 ? 7.085 12.209 -9.672 1.00 90.19 116 SER A C 1
ATOM 918 O O . SER A 1 116 ? 7.518 12.877 -10.606 1.00 90.19 116 SER A O 1
ATOM 920 N N . GLU A 1 117 ? 7.760 12.047 -8.532 1.00 86.19 117 GLU A N 1
ATOM 921 C CA . GLU A 1 117 ? 9.086 12.614 -8.243 1.00 86.19 117 GLU A CA 1
ATOM 922 C C . GLU A 1 117 ? 10.231 11.791 -8.855 1.00 86.19 117 GLU A C 1
ATOM 924 O O . GLU A 1 117 ? 11.392 12.198 -8.804 1.00 86.19 117 GLU A O 1
ATOM 929 N N . THR A 1 118 ? 9.926 10.618 -9.415 1.00 82.88 118 THR A N 1
ATOM 930 C CA . THR A 1 118 ? 10.933 9.680 -9.910 1.00 82.88 118 THR A CA 1
ATOM 931 C C . THR A 1 118 ? 11.656 10.252 -11.133 1.00 82.88 118 THR A C 1
ATOM 933 O O . THR A 1 118 ? 11.128 10.254 -12.246 1.00 82.88 118 THR A O 1
ATOM 936 N N . ASP A 1 119 ? 12.900 10.695 -10.941 1.00 70.94 119 ASP A N 1
ATOM 937 C CA . ASP A 1 119 ? 13.766 11.135 -12.030 1.00 70.94 119 ASP A CA 1
ATOM 938 C C . ASP A 1 119 ? 14.558 9.959 -12.626 1.00 70.94 119 ASP A C 1
ATOM 940 O O . ASP A 1 119 ? 15.461 9.393 -12.009 1.00 70.94 119 ASP A O 1
ATOM 944 N N . ILE A 1 120 ? 14.237 9.603 -13.869 1.00 68.06 120 ILE A N 1
ATOM 945 C CA . ILE A 1 120 ? 14.939 8.572 -14.650 1.00 68.06 120 ILE A CA 1
ATOM 946 C C . ILE A 1 120 ? 16.182 9.113 -15.380 1.00 68.06 120 ILE A C 1
ATOM 948 O O . ILE A 1 120 ? 16.847 8.374 -16.111 1.00 68.06 120 ILE A O 1
ATOM 952 N N . SER A 1 121 ? 16.521 10.396 -15.217 1.00 65.62 121 SER A N 1
ATOM 953 C CA . SER A 1 121 ? 17.631 11.043 -15.923 1.00 65.62 121 SER A CA 1
ATOM 954 C C . SER A 1 121 ? 19.009 10.488 -15.543 1.00 65.62 121 SER A C 1
ATOM 956 O O . SER A 1 121 ? 19.891 10.450 -16.406 1.00 65.62 121 SER A O 1
ATOM 958 N N . PHE A 1 122 ? 19.181 9.951 -14.325 1.00 61.16 122 PHE A N 1
ATOM 959 C CA . PHE A 1 122 ? 20.438 9.330 -13.875 1.00 61.16 122 PHE A CA 1
ATOM 960 C C . PHE A 1 122 ? 20.880 8.149 -14.764 1.00 61.16 122 PHE A C 1
ATOM 962 O O . PHE A 1 122 ? 22.057 7.794 -14.787 1.00 61.16 122 PHE A O 1
ATOM 969 N N . MET A 1 123 ? 19.965 7.574 -15.554 1.00 57.47 123 MET A N 1
ATOM 970 C CA . MET A 1 123 ? 20.269 6.511 -16.514 1.00 57.47 123 MET A CA 1
ATOM 971 C C . MET A 1 123 ? 20.873 6.997 -17.834 1.00 57.47 123 MET A C 1
ATOM 973 O O . MET A 1 123 ? 21.575 6.231 -18.493 1.00 57.47 123 MET A O 1
ATOM 977 N N . LYS A 1 124 ? 20.662 8.259 -18.233 1.00 55.81 124 LYS A N 1
ATOM 978 C CA . LYS A 1 124 ? 21.255 8.792 -19.475 1.00 55.81 124 LYS A CA 1
ATOM 979 C C . LYS A 1 124 ? 22.775 8.967 -19.377 1.00 55.81 124 LYS A C 1
ATOM 981 O O . LYS A 1 124 ? 23.435 9.015 -20.409 1.00 55.81 124 LYS A O 1
ATOM 986 N N . GLY A 1 125 ? 23.331 9.029 -18.164 1.00 53.56 125 GLY A N 1
ATOM 987 C CA . GLY A 1 125 ? 24.771 9.184 -17.929 1.00 53.56 125 GLY A CA 1
ATOM 988 C C . GLY A 1 125 ? 25.604 7.914 -18.145 1.00 53.56 125 GLY A C 1
ATOM 989 O O . GLY A 1 125 ? 26.785 8.024 -18.452 1.00 53.56 125 GLY A O 1
ATOM 990 N N . ASN A 1 126 ? 25.002 6.720 -18.050 1.00 51.12 126 ASN A N 1
ATOM 991 C CA . ASN A 1 126 ? 25.737 5.444 -18.084 1.00 51.12 126 ASN A CA 1
ATOM 992 C C . ASN A 1 126 ? 25.682 4.713 -19.438 1.00 51.12 126 ASN A C 1
ATOM 994 O O . ASN A 1 126 ? 26.217 3.616 -19.556 1.00 51.12 126 ASN A O 1
ATOM 998 N N . MET A 1 127 ? 25.065 5.308 -20.467 1.00 54.66 127 MET A N 1
ATOM 999 C CA . MET A 1 127 ? 25.030 4.749 -21.830 1.00 54.66 127 MET A CA 1
ATOM 1000 C C . MET A 1 127 ? 26.059 5.403 -22.772 1.00 54.66 127 MET A C 1
ATOM 1002 O O . MET A 1 127 ? 25.929 5.339 -23.993 1.00 54.66 127 MET A O 1
ATOM 1006 N N . GLY A 1 128 ? 27.081 6.050 -22.200 1.00 54.66 128 GLY A N 1
ATOM 1007 C CA . GLY A 1 128 ? 28.217 6.625 -22.912 1.00 54.66 128 GLY A CA 1
ATOM 1008 C C . GLY A 1 128 ? 29.459 5.737 -22.819 1.00 54.66 128 GLY A C 1
ATOM 1009 O O . GLY A 1 128 ? 29.974 5.505 -21.731 1.00 54.66 128 GLY A O 1
ATOM 1010 N N . THR A 1 129 ? 29.941 5.314 -23.990 1.00 48.97 129 THR A N 1
ATOM 1011 C CA . THR A 1 129 ? 31.269 4.750 -24.303 1.00 48.97 129 THR A CA 1
ATOM 1012 C C . THR A 1 129 ? 31.624 3.370 -23.739 1.00 48.97 129 THR A C 1
ATOM 1014 O O . THR A 1 129 ? 32.245 3.230 -22.687 1.00 48.97 129 THR A O 1
ATOM 1017 N N . SER A 1 130 ? 31.356 2.341 -24.542 1.00 39.00 130 SER A N 1
ATOM 1018 C CA . SER A 1 130 ? 32.324 1.278 -24.850 1.00 39.00 130 SER A CA 1
ATOM 1019 C C . SER A 1 130 ? 32.200 0.918 -26.324 1.00 39.00 130 SER A C 1
ATOM 1021 O O . SER A 1 130 ? 31.049 0.932 -26.817 1.00 39.00 130 SER A O 1
#

Sequence (130 aa):
MKDMSTSEDDSNLLVLIIDTNPFVWAESAKAAVPLSLDDALRQLLIFINAHLALKYNNKVVAIASHVGHSKFLYPLSNEEARNTNSSYVSRRNANMYPNFQFVTDQIVARLQELLSETDISFMKGNMGTS